Protein AF-W1TRM1-F1 (afdb_monomer)

Foldseek 3Di:
DPDQAADLEAEAACALVCLLVNQSRYEAQGEYEGEHNLVVDDDNPPDDCVPSNPNNYYYHYDDPVPDDPVVVVVVVVVCVVVVDDPDDPDDDDPVCVVVVVVVVND

Mean predicted aligned error: 3.99 Å

Secondary structure (DSSP, 8-state):
------EEEEEESS-TTTHHHHHHTEEEEEEEEE---TTS--S-TT--HHHHSGGG-EEEE--TTS--HHHHHHHHHHHHHHT-----S----GGGHHHHHHHH--

Nearest PDB structures (foldseek):
  3jyl-assembly1_A  TM=8.074E-01  e=8.315E-04  Pseudomonas syringae pv. tomato
  1qor-assembly1_B  TM=7.382E-01  e=2.711E-03  Escherichia coli
  7vem-assembly1_B  TM=7.836E-01  e=4.294E-03  Phytophthora capsici LT1534
  6k9y-assembly2_C  TM=7.269E-01  e=6.367E-03  Homo sapiens
  3a1v-assembly2_B  TM=2.715E-01  e=7.688E-01  Thermotoga maritima

pLDDT: mean 94.81, std 5.69, range [53.5, 98.69]

Radius of gyration: 17.51 Å; Cα contacts (8 Å, |Δi|>4): 125; chains: 1; bounding box: 35×37×46 Å

Sequence (106 aa):
MQTEEKFDKILELVGPATLKNSFDHIQSAGIICNTGQLGSKWYIEEFDPIVEIKNNSFLTSFYSGNVSQQLIDELFSYIDAYQINVSPQRVFSLEQIPAAHSYIES

Solvent-accessible surface area (backbone atoms only — not comparable to full-atom values): 6486 Å² total; per-residue (Å²): 133,96,71,88,67,67,34,62,64,44,83,34,51,41,14,44,67,46,47,69,60,52,37,74,28,46,30,73,63,11,40,36,33,42,58,36,44,75,53,79,31,92,61,63,75,93,73,51,66,84,74,56,52,38,52,75,36,43,84,46,73,55,64,83,85,72,77,52,70,68,61,52,54,49,49,53,53,48,36,65,75,67,65,56,88,77,74,76,94,74,87,75,58,82,91,36,50,70,60,54,49,55,66,72,77,105

Organism: NCBI:txid1403946

Structure (mmCIF, N/CA/C/O backbone):
data_AF-W1TRM1-F1
#
_entry.id   AF-W1TRM1-F1
#
loop_
_atom_site.group_PDB
_atom_site.id
_atom_site.type_symbol
_atom_site.label_atom_id
_atom_site.label_alt_id
_atom_site.label_comp_id
_atom_site.label_asym_id
_atom_site.label_entity_id
_atom_site.label_seq_id
_atom_site.pdbx_PDB_ins_code
_atom_site.Cartn_x
_atom_site.Cartn_y
_atom_site.Cartn_z
_atom_site.occupancy
_atom_site.B_iso_or_equiv
_atom_site.auth_seq_id
_atom_site.auth_comp_id
_atom_site.auth_asym_id
_atom_site.auth_atom_id
_atom_site.pdbx_PDB_model_num
ATOM 1 N N . MET A 1 1 ? -7.736 14.994 -0.015 1.00 53.50 1 MET A N 1
ATOM 2 C CA . MET A 1 1 ? -9.095 15.263 -0.542 1.00 53.50 1 MET A CA 1
ATOM 3 C C . MET A 1 1 ? -9.880 15.966 0.548 1.00 53.50 1 MET A C 1
ATOM 5 O O . MET A 1 1 ? -9.757 15.555 1.690 1.00 53.50 1 MET A O 1
ATOM 9 N N . GLN A 1 2 ? -10.650 17.008 0.239 1.00 73.31 2 GLN A N 1
ATOM 10 C CA . GLN A 1 2 ? -11.693 17.472 1.159 1.00 73.31 2 GLN A CA 1
ATOM 11 C C . GLN A 1 2 ? -12.953 16.666 0.846 1.00 73.31 2 GLN A C 1
ATOM 13 O O . GLN A 1 2 ? -13.613 16.909 -0.158 1.00 73.31 2 GLN A O 1
ATOM 18 N N . THR A 1 3 ? -13.214 15.650 1.659 1.00 85.31 3 THR A N 1
ATOM 19 C CA . THR A 1 3 ? -14.426 14.825 1.626 1.00 85.31 3 THR A CA 1
ATOM 20 C C . THR A 1 3 ? -14.880 14.603 3.066 1.00 85.31 3 THR A C 1
ATOM 22 O O . THR A 1 3 ? -14.068 14.719 3.977 1.00 85.31 3 THR A O 1
ATOM 25 N N . GLU A 1 4 ? -16.156 14.311 3.287 1.00 90.00 4 GLU A N 1
ATOM 26 C CA . GLU A 1 4 ? -16.678 13.863 4.591 1.00 90.00 4 GLU A CA 1
ATOM 27 C C . GLU A 1 4 ? -16.985 12.358 4.590 1.00 90.00 4 GLU A C 1
ATOM 29 O O . GLU A 1 4 ? -17.458 11.808 5.587 1.00 90.00 4 GLU A O 1
ATOM 34 N N . GLU A 1 5 ? -16.704 11.681 3.473 1.00 95.31 5 GLU A N 1
ATOM 35 C CA . GLU A 1 5 ? -16.954 10.255 3.310 1.00 95.31 5 GLU A CA 1
ATOM 36 C C . GLU A 1 5 ? -16.168 9.419 4.323 1.00 95.31 5 GLU A C 1
ATOM 38 O O . GLU A 1 5 ? -15.071 9.777 4.774 1.00 95.31 5 GLU A O 1
ATOM 43 N N . LYS A 1 6 ? -16.770 8.282 4.676 1.00 96.69 6 LYS A N 1
ATOM 44 C CA . LYS A 1 6 ? -16.207 7.279 5.573 1.00 96.69 6 LYS A CA 1
ATOM 45 C C . LYS A 1 6 ? -16.171 5.930 4.867 1.00 96.69 6 LYS A C 1
ATOM 47 O O . LYS A 1 6 ? -17.115 5.585 4.159 1.00 96.69 6 LYS A O 1
ATOM 52 N N . PHE A 1 7 ? -15.124 5.151 5.114 1.00 97.56 7 PHE A N 1
ATOM 53 C CA . PHE A 1 7 ? -14.873 3.879 4.438 1.00 97.56 7 PHE A CA 1
ATOM 54 C C . PHE A 1 7 ? -14.744 2.730 5.436 1.00 97.56 7 PHE A C 1
ATOM 56 O O . PHE A 1 7 ? -14.221 2.915 6.532 1.00 97.56 7 PHE A O 1
ATOM 63 N N . ASP A 1 8 ? -15.171 1.526 5.055 1.00 98.31 8 ASP A N 1
ATOM 64 C CA . ASP A 1 8 ? -14.953 0.313 5.859 1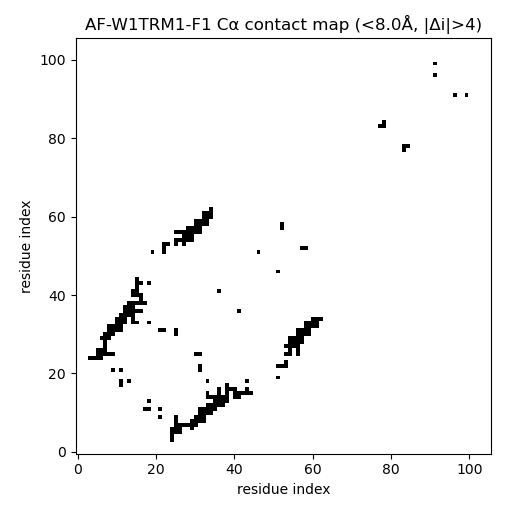.00 98.31 8 ASP A CA 1
ATOM 65 C C . ASP A 1 8 ? -13.509 -0.192 5.754 1.00 98.31 8 ASP A C 1
ATOM 67 O O . ASP A 1 8 ? -12.985 -0.835 6.665 1.00 98.31 8 ASP A O 1
ATOM 71 N N . LYS A 1 9 ? -12.859 0.075 4.617 1.00 98.31 9 LYS A N 1
ATOM 72 C CA . LYS A 1 9 ? -11.482 -0.329 4.335 1.00 98.31 9 LYS A CA 1
ATOM 73 C C . LYS A 1 9 ? -10.752 0.771 3.577 1.00 98.31 9 LYS A C 1
ATOM 75 O O . LYS A 1 9 ? -11.295 1.312 2.618 1.00 98.31 9 LYS A O 1
ATOM 80 N N . ILE A 1 10 ? -9.517 1.054 3.977 1.00 97.75 10 ILE A N 1
ATOM 81 C CA . ILE A 1 10 ? -8.634 2.023 3.320 1.00 97.75 10 ILE A CA 1
ATOM 82 C C . ILE A 1 10 ? -7.304 1.341 2.996 1.00 97.75 10 ILE A C 1
ATOM 84 O O . ILE A 1 10 ? -6.647 0.783 3.876 1.00 97.75 10 ILE A O 1
ATOM 88 N N . LEU A 1 11 ? -6.901 1.404 1.727 1.00 97.94 11 LEU A N 1
ATOM 89 C CA . LEU A 1 11 ? -5.570 1.006 1.274 1.00 97.94 11 LEU A CA 1
ATOM 90 C C . LEU A 1 11 ? -4.679 2.253 1.209 1.00 97.94 11 LEU A C 1
ATOM 92 O O . LEU A 1 11 ? -4.846 3.093 0.328 1.00 97.94 11 LEU A O 1
ATOM 96 N N . GLU A 1 12 ? -3.755 2.387 2.156 1.00 97.25 12 GLU A N 1
ATOM 97 C CA . GLU A 1 12 ? -2.917 3.575 2.334 1.00 97.25 12 GLU A CA 1
ATOM 98 C C . GLU A 1 12 ? -1.576 3.411 1.595 1.00 97.25 12 GLU A C 1
ATOM 100 O O . GLU A 1 12 ? -0.647 2.748 2.071 1.00 97.25 12 GLU A O 1
ATOM 105 N N . LEU A 1 13 ? -1.505 3.996 0.394 1.00 96.31 13 LEU A N 1
ATOM 106 C CA . LEU A 1 13 ? -0.350 3.960 -0.516 1.00 96.31 13 LEU A CA 1
ATOM 107 C C . LEU A 1 13 ? 0.602 5.153 -0.331 1.00 96.31 13 LEU A C 1
ATOM 109 O O . LEU A 1 13 ? 1.784 5.064 -0.672 1.00 96.31 13 LEU A O 1
ATOM 113 N N . VAL A 1 14 ? 0.112 6.276 0.192 1.00 96.06 14 VAL A N 1
ATOM 114 C CA . VAL A 1 14 ? 0.934 7.470 0.435 1.00 96.06 14 VAL A CA 1
ATOM 115 C C . VAL A 1 14 ? 1.719 7.301 1.729 1.00 96.06 14 VAL A C 1
ATOM 117 O O . VAL A 1 14 ? 2.897 7.668 1.797 1.00 96.06 14 VAL A O 1
ATOM 120 N N . GLY A 1 15 ? 1.101 6.654 2.711 1.00 95.75 15 GLY A N 1
ATOM 121 C CA . GLY A 1 15 ? 1.778 6.146 3.889 1.00 95.75 15 GLY A CA 1
ATOM 122 C C . GLY A 1 15 ? 1.708 7.089 5.085 1.00 95.75 15 GLY A C 1
ATOM 123 O O . GLY A 1 15 ? 0.714 7.796 5.275 1.00 95.75 15 GLY A O 1
ATOM 124 N N . PRO A 1 16 ? 2.775 7.163 5.902 1.00 95.81 16 PRO A N 1
ATOM 125 C CA . PRO A 1 16 ? 2.7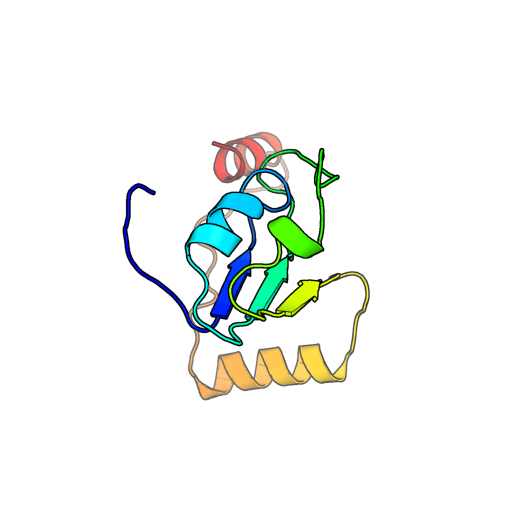79 7.948 7.135 1.00 95.81 16 PRO A CA 1
ATOM 126 C C . PRO A 1 16 ? 2.417 9.430 6.975 1.00 95.81 16 PRO A C 1
ATOM 128 O O . PRO A 1 16 ? 1.927 10.046 7.918 1.00 95.81 16 PRO A O 1
ATOM 131 N N . ALA A 1 17 ? 2.638 10.012 5.792 1.00 95.69 17 ALA A N 1
ATOM 132 C CA . ALA A 1 17 ? 2.310 11.409 5.518 1.00 95.69 17 ALA A CA 1
ATOM 133 C C . ALA A 1 17 ? 0.800 11.710 5.565 1.00 95.69 17 ALA A C 1
ATOM 135 O O . ALA A 1 17 ? 0.426 12.840 5.875 1.00 95.69 17 ALA A O 1
ATOM 136 N N . THR A 1 18 ? -0.055 10.725 5.280 1.00 95.56 18 THR A N 1
ATOM 137 C CA . THR A 1 18 ? -1.520 10.887 5.193 1.00 95.56 18 THR A CA 1
ATOM 138 C C . THR A 1 18 ? -2.289 9.973 6.135 1.00 95.56 18 THR A C 1
ATOM 140 O O . THR A 1 18 ? -3.488 10.167 6.309 1.00 95.56 18 THR A O 1
ATOM 143 N N . LEU A 1 19 ? -1.623 9.029 6.804 1.00 96.19 19 LEU A N 1
ATOM 144 C CA . LEU A 1 19 ? -2.283 8.009 7.617 1.00 96.19 19 LEU A CA 1
ATOM 145 C C . LEU A 1 19 ? -3.245 8.576 8.679 1.00 96.19 19 LEU A C 1
ATOM 147 O O . LEU A 1 19 ? -4.328 8.031 8.875 1.00 96.19 19 LEU A O 1
ATOM 151 N N . LYS A 1 20 ? -2.892 9.687 9.340 1.00 95.25 20 LYS A N 1
ATOM 152 C CA . LYS A 1 20 ? -3.785 10.347 10.313 1.00 95.25 20 LYS A CA 1
ATOM 153 C C . LYS A 1 20 ? -5.083 10.838 9.662 1.00 95.25 20 LYS A C 1
ATOM 155 O O . LYS A 1 20 ? -6.160 10.651 10.218 1.00 95.25 20 LYS A O 1
ATOM 160 N N . ASN A 1 21 ? -4.991 11.382 8.447 1.00 95.31 21 ASN A N 1
ATOM 161 C CA . ASN A 1 21 ? -6.173 11.737 7.666 1.00 95.31 21 ASN A CA 1
ATOM 162 C C . ASN A 1 21 ? -6.965 10.484 7.260 1.00 95.31 21 ASN A C 1
ATOM 164 O O . ASN A 1 21 ? -8.186 10.493 7.335 1.00 95.31 21 ASN A O 1
ATOM 168 N N . SER A 1 22 ? -6.306 9.374 6.930 1.00 96.69 22 SER A N 1
ATOM 169 C CA . SER A 1 22 ? -7.001 8.104 6.681 1.00 96.69 22 SER A CA 1
ATOM 170 C C . SER A 1 22 ? -7.811 7.634 7.904 1.00 96.69 22 SER A C 1
ATOM 172 O O . SER A 1 22 ? -8.952 7.201 7.747 1.00 96.69 22 SER A O 1
ATOM 174 N N . PHE A 1 23 ? -7.310 7.816 9.133 1.00 97.00 23 PHE A N 1
ATOM 175 C CA . PHE A 1 23 ? -8.099 7.580 10.353 1.00 97.00 23 PHE A CA 1
ATOM 176 C C . PHE A 1 23 ? -9.275 8.549 10.524 1.00 97.00 23 PHE A C 1
ATOM 178 O O . PHE A 1 23 ? -10.308 8.162 11.069 1.00 97.00 23 PHE A O 1
ATOM 185 N N . ASP A 1 24 ? -9.180 9.784 10.027 1.00 95.94 24 ASP A N 1
ATOM 186 C CA . ASP A 1 24 ? -10.335 10.688 9.977 1.00 95.94 24 ASP A CA 1
ATOM 187 C C . ASP A 1 24 ? -11.434 10.181 9.046 1.00 95.94 24 ASP A C 1
ATOM 189 O O . ASP A 1 24 ? -12.577 10.592 9.208 1.00 95.94 24 ASP A O 1
ATOM 193 N N . HIS A 1 25 ? -11.139 9.276 8.114 1.00 96.88 25 HIS A N 1
ATOM 194 C CA . HIS A 1 25 ? -12.094 8.754 7.135 1.00 96.88 25 HIS A CA 1
ATOM 195 C C . HIS A 1 25 ? -12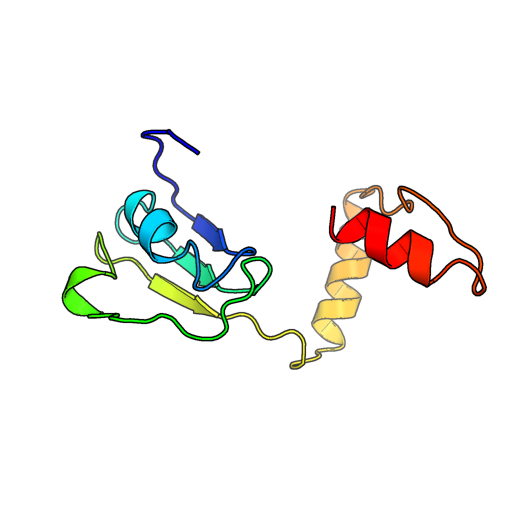.485 7.286 7.368 1.00 96.88 25 HIS A C 1
ATOM 197 O O . HIS A 1 25 ? -13.213 6.712 6.563 1.00 96.88 25 HIS A O 1
ATOM 203 N N . ILE A 1 26 ? -12.064 6.660 8.469 1.00 97.88 26 ILE A N 1
ATOM 204 C CA . ILE A 1 26 ? -12.400 5.257 8.750 1.00 97.88 26 ILE A CA 1
ATOM 205 C C . ILE A 1 26 ? -13.751 5.123 9.470 1.00 97.88 26 ILE A C 1
ATOM 207 O O . ILE A 1 26 ? -14.066 5.896 10.380 1.00 97.88 26 ILE A O 1
ATOM 211 N N . GLN A 1 27 ? -14.553 4.132 9.083 1.00 98.06 27 GLN A N 1
ATOM 212 C CA . GLN A 1 27 ? -15.754 3.721 9.818 1.00 98.06 27 GLN A CA 1
ATOM 213 C C . GLN A 1 27 ? -15.406 2.965 11.111 1.00 98.06 27 GLN A C 1
ATOM 215 O O . GLN A 1 27 ? -14.271 2.533 11.324 1.00 98.06 27 GLN A O 1
ATOM 220 N N . SER A 1 28 ? -16.408 2.777 11.976 1.00 97.94 28 SER A N 1
ATOM 221 C CA . SER A 1 28 ? -16.276 1.917 13.160 1.00 97.94 28 SER A CA 1
ATOM 222 C C . SER A 1 28 ? -15.877 0.494 12.782 1.00 97.94 28 SER A C 1
ATOM 224 O O . SER A 1 28 ? -16.481 -0.091 11.889 1.00 97.94 28 SER A O 1
ATOM 226 N N . ALA A 1 29 ? -14.864 -0.048 13.463 1.00 98.00 29 ALA A N 1
ATOM 227 C CA . ALA A 1 29 ? -14.270 -1.358 13.178 1.00 98.00 29 ALA A CA 1
ATOM 228 C C . ALA A 1 29 ? -13.709 -1.522 11.747 1.00 98.00 29 ALA A C 1
ATOM 230 O O . ALA A 1 29 ? -13.469 -2.647 11.301 1.00 98.00 29 ALA A O 1
ATOM 231 N N . GLY A 1 30 ? -13.476 -0.417 11.029 1.00 98.44 30 GLY A N 1
ATOM 232 C CA . GLY A 1 30 ? -12.859 -0.443 9.707 1.00 98.44 30 GLY A CA 1
ATOM 233 C C . GLY A 1 30 ? -11.380 -0.837 9.742 1.00 98.44 30 GLY A C 1
ATOM 234 O O . GLY A 1 30 ? -10.751 -0.876 10.802 1.00 98.44 30 GLY A O 1
ATOM 235 N N . ILE A 1 31 ? -10.810 -1.128 8.573 1.00 98.69 31 ILE A N 1
ATOM 236 C CA . ILE A 1 31 ? -9.416 -1.574 8.431 1.00 98.69 31 ILE A CA 1
ATOM 237 C C . ILE A 1 31 ? -8.635 -0.605 7.550 1.00 98.69 31 ILE A C 1
ATOM 239 O O . ILE A 1 31 ? -8.983 -0.391 6.391 1.00 98.69 31 ILE A O 1
ATOM 243 N N . ILE A 1 32 ? -7.525 -0.088 8.064 1.00 98.31 32 ILE A N 1
ATOM 244 C CA . ILE A 1 32 ? -6.524 0.628 7.274 1.00 98.31 32 ILE A CA 1
ATOM 245 C C . ILE A 1 32 ? -5.325 -0.296 7.059 1.00 98.31 32 ILE A C 1
ATOM 247 O O . ILE A 1 32 ? -4.801 -0.881 8.009 1.00 98.31 32 ILE A O 1
ATOM 251 N N . CYS A 1 33 ? -4.877 -0.437 5.813 1.00 97.94 33 CYS A N 1
ATOM 252 C CA . CYS A 1 33 ? -3.645 -1.144 5.473 1.00 97.94 33 CYS A CA 1
ATOM 253 C C . CYS A 1 33 ? -2.598 -0.152 4.968 1.00 97.94 33 CYS A C 1
ATOM 255 O O . CYS A 1 33 ? -2.714 0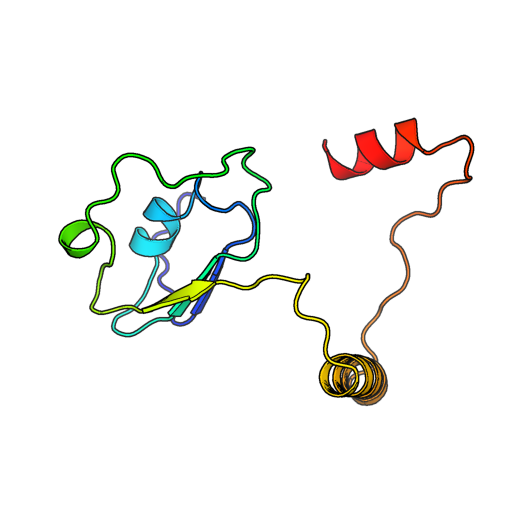.353 3.852 1.00 97.94 33 CYS A O 1
ATOM 257 N N . ASN A 1 34 ? -1.577 0.124 5.783 1.00 96.75 34 ASN A N 1
ATOM 258 C CA . ASN A 1 34 ? -0.429 0.929 5.379 1.00 96.75 34 ASN A CA 1
ATOM 259 C C . ASN A 1 34 ? 0.519 0.083 4.522 1.00 96.75 34 ASN A C 1
ATOM 261 O O . ASN A 1 34 ? 1.229 -0.789 5.031 1.00 96.75 34 ASN A O 1
ATOM 265 N N . THR A 1 35 ? 0.528 0.360 3.223 1.00 94.75 35 THR A N 1
ATOM 266 C CA . THR A 1 35 ? 1.266 -0.417 2.220 1.00 94.75 35 THR A CA 1
ATOM 267 C C . THR A 1 35 ? 2.312 0.404 1.465 1.00 94.75 35 THR A C 1
ATOM 269 O O . THR A 1 35 ? 3.104 -0.183 0.729 1.00 94.75 35 THR A O 1
ATOM 272 N N . GLY A 1 36 ? 2.322 1.732 1.596 1.00 91.94 36 GLY A N 1
ATOM 273 C CA . GLY A 1 36 ? 3.206 2.581 0.801 1.00 91.94 36 GLY A CA 1
ATOM 274 C C . GLY A 1 36 ? 3.834 3.739 1.566 1.00 91.94 36 GLY A C 1
ATOM 275 O O . GLY A 1 36 ? 3.580 3.946 2.750 1.00 91.94 36 GLY A O 1
ATOM 276 N N . GLN A 1 37 ? 4.729 4.439 0.870 1.00 94.31 37 GLN A N 1
ATOM 277 C CA . GLN A 1 37 ? 5.532 5.563 1.367 1.00 94.31 37 GLN A CA 1
ATOM 278 C C . GLN A 1 37 ? 5.672 6.652 0.286 1.00 94.31 37 GLN A C 1
ATOM 280 O O . GLN A 1 37 ? 6.661 7.384 0.262 1.00 94.31 37 GLN A O 1
ATOM 285 N N . LEU A 1 38 ? 4.694 6.767 -0.626 1.00 93.12 38 LEU A N 1
ATOM 286 C CA . LEU A 1 38 ? 4.741 7.740 -1.731 1.00 93.12 38 LEU A CA 1
ATOM 287 C C . LEU A 1 38 ? 4.768 9.197 -1.240 1.00 93.12 38 LEU A C 1
ATOM 289 O O . LEU 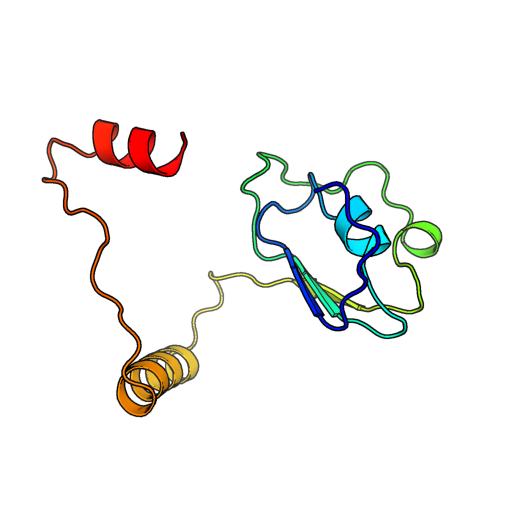A 1 38 ? 5.185 10.087 -1.969 1.00 93.12 38 LEU A O 1
ATOM 293 N N . GLY A 1 39 ? 4.371 9.447 0.011 1.00 93.12 39 GLY A N 1
ATOM 294 C CA . GLY A 1 39 ? 4.468 10.756 0.658 1.00 93.12 39 GLY A CA 1
ATOM 295 C C . GLY A 1 39 ? 5.862 11.113 1.184 1.00 93.12 39 GLY A C 1
ATOM 296 O O . GLY A 1 39 ? 5.976 12.057 1.965 1.00 93.12 39 GLY A O 1
ATOM 297 N N . SER A 1 40 ? 6.907 10.355 0.828 1.00 92.31 40 SER A N 1
ATOM 298 C CA . SER A 1 40 ? 8.303 10.601 1.230 1.00 92.31 40 SER A CA 1
ATOM 299 C C . SER A 1 40 ? 8.514 10.675 2.748 1.00 92.31 40 SER A C 1
ATOM 301 O O . SER A 1 40 ? 9.384 11.396 3.241 1.00 92.31 40 SER A O 1
ATOM 303 N N . LYS A 1 41 ? 7.714 9.920 3.510 1.00 95.06 41 LYS A N 1
ATOM 304 C CA . LYS A 1 41 ? 7.869 9.745 4.958 1.00 95.06 41 LYS A CA 1
ATOM 305 C C . LYS A 1 41 ? 7.921 8.267 5.311 1.00 95.06 41 LYS A C 1
ATOM 307 O O . LYS A 1 41 ? 7.102 7.481 4.844 1.00 95.06 41 LYS A O 1
ATOM 312 N N . TRP A 1 42 ? 8.862 7.918 6.185 1.00 93.69 42 TRP A N 1
ATOM 313 C CA . TRP A 1 42 ? 9.088 6.538 6.618 1.00 93.69 42 TRP A CA 1
ATOM 314 C C . TRP A 1 42 ? 8.421 6.210 7.948 1.00 93.69 42 TRP A C 1
ATOM 316 O O . TRP A 1 42 ? 8.016 5.069 8.156 1.00 93.69 42 TRP A O 1
ATOM 326 N N . TYR A 1 43 ? 8.266 7.211 8.812 1.00 94.94 43 TYR A N 1
ATOM 327 C CA . TYR A 1 43 ? 7.731 7.058 10.158 1.00 94.94 43 TYR A CA 1
ATOM 328 C C . TYR A 1 43 ? 6.477 7.904 10.350 1.00 94.94 43 TYR A C 1
ATOM 330 O O . TYR A 1 43 ? 6.321 8.967 9.741 1.00 94.94 43 TYR A O 1
ATOM 338 N N . ILE A 1 44 ? 5.581 7.404 11.201 1.00 92.75 44 ILE A N 1
ATOM 339 C CA . ILE A 1 44 ? 4.412 8.148 11.660 1.00 92.75 44 ILE A CA 1
ATOM 340 C C . ILE A 1 44 ? 4.859 8.937 12.887 1.00 92.75 44 ILE A C 1
ATOM 342 O O . ILE A 1 44 ? 5.001 8.387 13.977 1.00 92.75 44 ILE A O 1
ATOM 346 N N . GLU A 1 45 ? 5.130 10.218 12.682 1.00 91.69 45 GLU A N 1
ATOM 347 C CA . GLU A 1 45 ? 5.556 11.110 13.756 1.00 91.69 45 GLU A CA 1
ATOM 348 C C . GLU A 1 45 ? 4.374 11.461 14.673 1.00 91.69 45 GLU A C 1
ATOM 350 O O . GLU A 1 45 ? 3.232 11.588 14.215 1.00 91.69 45 GLU A O 1
ATOM 355 N N . GLU A 1 46 ? 4.660 11.644 15.966 1.00 93.38 46 GLU A N 1
ATOM 356 C CA . GLU A 1 46 ? 3.687 12.092 16.976 1.00 93.38 46 GLU A CA 1
ATOM 357 C C . GLU A 1 46 ? 2.411 11.231 17.009 1.00 93.38 46 GLU A C 1
ATOM 359 O O . GLU A 1 46 ? 1.291 11.740 16.944 1.00 93.38 46 GLU A O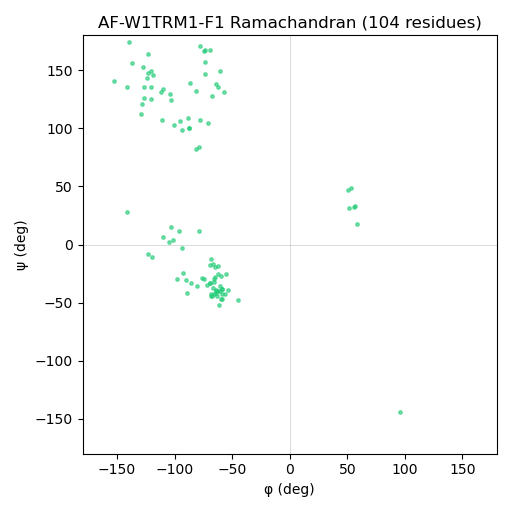 1
ATOM 364 N N . PHE A 1 47 ? 2.568 9.908 17.049 1.00 94.00 47 PHE A N 1
ATOM 365 C CA . PHE A 1 47 ? 1.450 8.970 17.001 1.00 94.00 47 PHE A CA 1
ATOM 366 C C . PHE A 1 47 ? 1.096 8.434 18.390 1.00 94.00 47 PHE A C 1
ATOM 368 O O . PHE A 1 47 ? 1.767 7.541 18.908 1.00 94.00 47 PHE A O 1
ATOM 375 N N . ASP A 1 48 ? 0.018 8.955 18.978 1.00 95.94 48 ASP A N 1
ATOM 376 C CA . ASP A 1 48 ? -0.623 8.330 20.135 1.00 95.94 48 ASP A CA 1
ATOM 377 C C . ASP A 1 48 ? -1.675 7.324 19.635 1.00 95.94 48 ASP A C 1
ATOM 379 O O . ASP A 1 48 ? -2.715 7.743 19.122 1.00 95.94 48 ASP A O 1
ATOM 383 N N . PRO A 1 49 ? -1.452 6.004 19.774 1.00 94.38 49 PRO A N 1
ATOM 384 C CA . PRO A 1 49 ? -2.374 5.002 19.253 1.00 94.38 49 PRO A CA 1
ATOM 385 C C . PRO A 1 49 ? -3.768 5.062 19.891 1.00 94.38 49 PRO A C 1
ATOM 387 O O . PRO A 1 49 ? -4.725 4.646 19.247 1.00 94.38 49 PRO A O 1
ATOM 390 N N . ILE A 1 50 ? -3.914 5.577 21.116 1.00 95.31 50 ILE A N 1
ATOM 391 C CA . ILE A 1 50 ? -5.225 5.700 21.775 1.00 95.31 50 ILE A CA 1
ATOM 392 C C . ILE A 1 50 ? -6.053 6.812 21.119 1.00 95.31 50 ILE A C 1
ATOM 394 O O . ILE A 1 50 ? -7.273 6.698 21.013 1.00 95.31 50 ILE A O 1
ATOM 398 N N . VAL A 1 51 ? -5.394 7.884 20.679 1.00 94.56 51 VAL A N 1
ATOM 399 C CA . VAL A 1 51 ? -6.042 9.061 20.082 1.00 94.56 51 VAL A CA 1
ATOM 400 C C . VAL A 1 51 ? -6.206 8.911 18.570 1.00 94.56 51 VAL A C 1
ATOM 402 O O . VAL A 1 51 ? -7.238 9.284 18.010 1.00 94.56 51 VAL A O 1
ATOM 405 N N . GLU A 1 52 ? -5.183 8.385 17.901 1.00 95.69 52 GLU A N 1
ATOM 406 C CA . GLU A 1 52 ? -5.096 8.359 16.442 1.00 95.69 52 GLU A CA 1
ATOM 407 C C . GLU A 1 52 ? -5.815 7.152 15.831 1.00 95.69 52 GLU A C 1
ATOM 409 O O . GLU A 1 52 ? -6.407 7.286 14.761 1.00 95.69 52 GLU A O 1
ATOM 414 N N . ILE A 1 53 ? -5.842 5.990 16.502 1.00 96.69 53 ILE A N 1
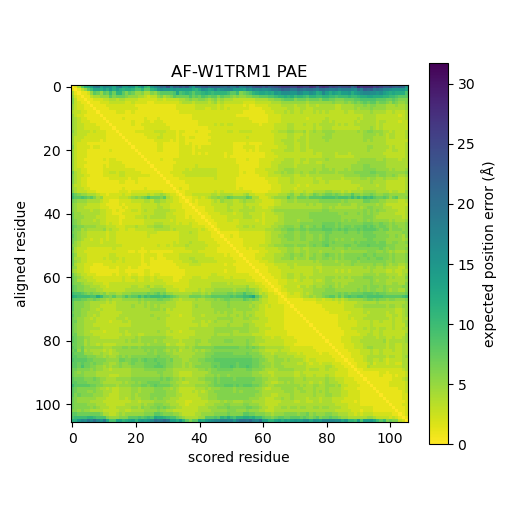ATOM 415 C CA . ILE A 1 53 ? -6.613 4.828 16.031 1.00 96.69 53 ILE A CA 1
ATOM 416 C C . ILE A 1 53 ? -8.088 5.039 16.384 1.00 96.69 53 ILE A C 1
ATOM 418 O O . ILE A 1 53 ? -8.606 4.590 17.407 1.00 96.69 53 ILE A O 1
ATOM 422 N N . LYS A 1 54 ? -8.775 5.773 15.510 1.00 95.44 54 LYS A N 1
ATOM 423 C CA . LYS A 1 54 ? -10.169 6.185 15.701 1.00 95.44 54 LYS A CA 1
ATOM 424 C C . LYS A 1 54 ? -11.134 5.024 15.502 1.00 95.44 54 LYS A C 1
ATOM 426 O O . LYS A 1 54 ? -10.846 4.052 14.806 1.00 95.44 54 LYS A O 1
ATOM 431 N N . ASN A 1 55 ? -12.320 5.158 16.089 1.00 96.50 55 ASN A N 1
ATOM 432 C CA . ASN A 1 55 ? -13.484 4.315 15.813 1.00 96.50 55 ASN A CA 1
ATOM 433 C C . ASN A 1 55 ? -13.256 2.804 16.032 1.00 96.50 55 ASN A C 1
ATOM 435 O O . ASN A 1 55 ? -13.833 1.985 15.323 1.00 96.50 55 ASN A O 1
ATOM 439 N N . ASN A 1 56 ? -12.423 2.415 17.006 1.00 96.88 56 ASN A N 1
ATOM 440 C CA . ASN A 1 56 ? -12.078 1.006 17.264 1.00 96.88 56 ASN A CA 1
ATOM 441 C C . ASN A 1 56 ? -11.599 0.272 15.993 1.00 96.88 56 ASN A C 1
ATOM 443 O O . ASN A 1 56 ? -11.885 -0.910 15.803 1.00 96.88 56 ASN A O 1
ATOM 447 N N . SER A 1 57 ? -10.954 1.011 15.086 1.00 98.06 57 SER A N 1
ATOM 448 C CA . SER A 1 57 ? -10.476 0.500 13.805 1.00 98.06 57 SER A CA 1
ATOM 449 C C . SER A 1 57 ? -9.191 -0.312 13.961 1.00 98.06 57 SER A C 1
ATOM 451 O O . SER A 1 57 ? -8.562 -0.350 15.021 1.00 98.06 57 SER A O 1
ATOM 453 N N . PHE A 1 58 ? -8.797 -0.965 12.874 1.00 98.19 58 PHE A N 1
ATOM 454 C CA . PHE A 1 58 ? -7.579 -1.754 12.787 1.00 98.19 58 PHE A CA 1
ATOM 455 C C . PHE A 1 58 ? -6.564 -1.062 11.887 1.00 98.19 58 PHE A C 1
ATOM 457 O O . PHE A 1 58 ? -6.886 -0.666 10.766 1.00 98.19 58 PHE A O 1
ATOM 464 N N . LEU A 1 59 ? -5.317 -0.995 12.348 1.00 97.56 59 LEU A N 1
ATOM 465 C CA . LEU A 1 59 ? -4.169 -0.659 11.515 1.00 97.56 59 LEU A CA 1
ATOM 466 C C . LEU A 1 59 ? -3.389 -1.932 11.193 1.00 97.56 59 LEU A C 1
ATOM 468 O O . LEU A 1 59 ? -2.951 -2.650 12.089 1.00 97.56 59 LEU A O 1
ATOM 472 N N . THR A 1 60 ? -3.200 -2.193 9.907 1.00 97.12 60 THR A N 1
ATOM 473 C CA . THR A 1 60 ? -2.404 -3.306 9.382 1.00 97.12 60 THR A CA 1
ATOM 474 C C . THR A 1 60 ? -1.311 -2.773 8.464 1.00 97.12 60 THR A C 1
ATOM 476 O O . THR A 1 60 ? -1.366 -1.623 8.021 1.00 97.12 60 THR A O 1
ATOM 479 N N . SER A 1 61 ? -0.313 -3.599 8.167 1.00 94.94 61 SER A N 1
ATOM 480 C CA . SER A 1 61 ? 0.738 -3.269 7.209 1.00 94.94 61 SER A CA 1
ATOM 481 C C . SER A 1 61 ? 0.887 -4.358 6.158 1.00 94.94 61 SER A C 1
ATOM 483 O O . SER A 1 61 ? 0.596 -5.531 6.402 1.00 94.94 61 SER A O 1
ATOM 485 N N . PHE A 1 62 ? 1.361 -3.956 4.985 1.00 93.19 62 PHE A N 1
ATOM 486 C CA . PHE A 1 62 ? 1.792 -4.870 3.938 1.00 93.19 62 PHE A CA 1
ATOM 487 C C . PHE A 1 62 ? 3.262 -4.613 3.613 1.00 93.19 62 PHE A C 1
ATOM 489 O O . PHE A 1 62 ? 3.687 -3.467 3.477 1.00 93.19 62 PHE A O 1
ATOM 496 N N . TYR A 1 63 ? 4.036 -5.691 3.485 1.00 91.75 63 TYR A N 1
ATOM 497 C CA . TYR A 1 63 ? 5.437 -5.645 3.085 1.00 91.75 63 TYR A CA 1
ATOM 498 C C . TYR A 1 63 ? 5.669 -6.625 1.938 1.00 91.75 63 TYR A C 1
ATOM 500 O O . TYR A 1 63 ? 5.600 -7.840 2.122 1.00 91.75 63 TYR A O 1
ATOM 508 N N . SER A 1 64 ? 5.969 -6.088 0.754 1.00 90.19 64 SER A N 1
ATOM 509 C CA . SER A 1 64 ? 6.137 -6.866 -0.480 1.00 90.19 64 SER A CA 1
ATOM 510 C C . SER A 1 64 ? 7.374 -7.767 -0.491 1.00 90.19 64 SER A C 1
ATOM 512 O O . SER A 1 64 ? 7.474 -8.643 -1.346 1.00 90.19 64 SER A O 1
ATOM 514 N N . GLY A 1 65 ? 8.301 -7.600 0.460 1.00 90.88 65 GLY A N 1
ATOM 515 C CA . GLY A 1 65 ? 9.439 -8.509 0.622 1.00 90.88 65 GLY A CA 1
ATOM 516 C C . GLY A 1 65 ? 9.045 -9.903 1.123 1.00 90.88 65 GLY A C 1
ATOM 517 O O . GLY A 1 65 ? 9.811 -10.851 0.958 1.00 90.88 65 GLY A O 1
ATOM 518 N N . ASN A 1 66 ? 7.842 -10.059 1.686 1.00 90.44 66 ASN A N 1
ATOM 519 C CA . ASN A 1 66 ? 7.299 -11.360 2.066 1.00 90.44 66 ASN A CA 1
ATOM 520 C C . ASN A 1 66 ? 6.688 -12.045 0.836 1.00 90.44 66 ASN A C 1
ATOM 522 O O . ASN A 1 66 ? 5.481 -11.983 0.603 1.00 90.44 66 ASN A O 1
ATOM 526 N N . VAL A 1 67 ? 7.536 -12.682 0.029 1.00 89.38 67 VAL A N 1
ATOM 527 C CA . VAL A 1 67 ? 7.118 -13.333 -1.219 1.00 89.38 67 VAL A CA 1
ATOM 528 C C . VAL A 1 67 ? 6.527 -14.719 -0.944 1.00 89.38 67 VAL A C 1
ATOM 530 O O . VAL A 1 67 ? 7.125 -15.534 -0.243 1.00 89.38 67 VAL A O 1
ATOM 533 N N . SER A 1 68 ? 5.369 -15.006 -1.544 1.00 94.94 68 SER A N 1
ATOM 534 C CA . SER A 1 68 ? 4.713 -16.318 -1.520 1.00 94.94 68 SER A CA 1
ATOM 535 C C . SER A 1 68 ? 4.382 -16.755 -2.940 1.00 94.94 68 SER A C 1
ATOM 537 O O . SER A 1 68 ? 3.618 -16.077 -3.624 1.00 94.94 68 SER A O 1
ATOM 539 N N . GLN A 1 69 ? 4.918 -17.902 -3.369 1.00 96.81 69 GLN A N 1
ATOM 540 C CA . GLN A 1 69 ? 4.620 -18.466 -4.690 1.00 96.81 69 GLN A CA 1
ATOM 541 C C . GLN A 1 69 ? 3.113 -18.663 -4.881 1.00 96.81 69 GLN A C 1
ATOM 543 O O . GLN A 1 69 ? 2.567 -18.276 -5.905 1.00 96.81 69 GLN A O 1
ATOM 548 N N . GLN A 1 70 ? 2.433 -19.171 -3.852 1.00 97.56 70 GLN A N 1
ATOM 549 C CA . GLN A 1 70 ? 0.994 -19.402 -3.891 1.00 97.56 70 GLN A CA 1
ATOM 550 C C . GLN A 1 70 ? 0.206 -18.115 -4.177 1.00 97.56 70 GLN A C 1
ATOM 552 O O . GLN A 1 70 ? -0.718 -18.140 -4.981 1.00 97.56 70 GLN A O 1
ATOM 557 N N . LEU A 1 71 ? 0.577 -16.990 -3.553 1.00 95.31 71 LEU A N 1
ATOM 558 C CA . LEU A 1 71 ? -0.106 -15.710 -3.783 1.00 95.31 71 LEU A CA 1
ATOM 559 C C . LEU A 1 71 ? 0.160 -15.158 -5.189 1.00 95.31 71 LEU A C 1
ATOM 561 O O . LEU A 1 71 ? -0.711 -14.516 -5.769 1.00 95.31 71 LEU A O 1
ATOM 565 N N . ILE A 1 72 ? 1.348 -15.406 -5.747 1.00 96.19 72 ILE A N 1
ATOM 566 C CA . ILE A 1 72 ? 1.674 -15.024 -7.126 1.00 96.19 72 ILE A CA 1
ATOM 567 C C . ILE A 1 72 ? 0.858 -15.854 -8.125 1.00 96.19 72 ILE A C 1
ATOM 569 O O . ILE A 1 72 ? 0.285 -15.293 -9.058 1.00 96.19 72 ILE A O 1
ATOM 573 N N . ASP A 1 73 ? 0.744 -17.163 -7.906 1.00 98.12 73 ASP A N 1
ATOM 574 C CA . ASP A 1 73 ? -0.069 -18.046 -8.752 1.00 98.12 73 ASP A CA 1
ATOM 575 C C . ASP A 1 73 ? -1.560 -17.670 -8.682 1.00 98.12 73 ASP A C 1
ATOM 577 O O . ASP A 1 73 ? -2.262 -17.657 -9.699 1.00 98.12 73 ASP A O 1
ATOM 581 N N . GLU A 1 74 ? -2.041 -17.305 -7.489 1.00 97.50 74 GLU A N 1
ATOM 582 C CA . GLU A 1 74 ? -3.401 -16.803 -7.281 1.00 97.50 74 GLU A CA 1
ATOM 583 C C . GLU A 1 74 ? -3.628 -15.469 -8.004 1.00 97.50 74 GLU A C 1
ATOM 585 O O . GLU A 1 74 ? -4.657 -15.303 -8.656 1.00 97.50 74 GLU A O 1
ATOM 590 N N . LEU A 1 75 ? -2.658 -14.547 -7.971 1.00 96.62 75 LEU A N 1
ATOM 591 C CA . LEU A 1 75 ? -2.728 -13.279 -8.701 1.00 96.62 75 LEU A CA 1
ATOM 592 C C . LEU A 1 75 ? -2.864 -13.498 -10.215 1.00 96.62 75 LEU A C 1
ATOM 594 O O . LEU A 1 75 ? -3.729 -12.878 -10.835 1.00 96.62 75 LEU A O 1
ATOM 598 N N . PHE A 1 76 ? -2.055 -14.378 -10.815 1.00 97.62 76 PHE A N 1
ATOM 599 C CA . PHE A 1 76 ? -2.178 -14.698 -12.244 1.00 97.62 76 PHE A CA 1
ATOM 600 C C . PHE A 1 76 ? -3.524 -15.352 -12.564 1.00 97.62 76 PHE A C 1
ATOM 602 O O . PHE A 1 76 ? -4.204 -14.926 -13.496 1.00 97.62 76 PHE A O 1
ATOM 609 N N . SER A 1 77 ? -3.961 -16.302 -11.732 1.00 98.31 77 SER A N 1
ATOM 610 C CA . SER A 1 77 ? -5.279 -16.933 -11.873 1.00 98.31 77 SER A CA 1
ATOM 611 C C . SER A 1 77 ? -6.415 -15.906 -11.799 1.00 98.31 77 SER A C 1
ATOM 613 O O . SER A 1 77 ? -7.394 -16.006 -12.536 1.00 98.31 77 SER A O 1
ATOM 615 N N . TYR A 1 78 ? -6.287 -14.898 -10.933 1.00 98.19 78 TYR A N 1
ATOM 616 C CA . TYR A 1 78 ? -7.253 -13.811 -10.788 1.00 98.19 78 TYR A CA 1
ATOM 617 C C . TYR A 1 78 ? -7.269 -12.896 -12.023 1.00 98.19 78 TYR A C 1
ATOM 619 O O . TYR A 1 78 ? -8.342 -12.542 -12.513 1.00 98.19 78 TYR A O 1
ATOM 627 N N . ILE A 1 79 ? -6.097 -12.547 -12.567 1.00 98.25 79 ILE A N 1
ATOM 628 C CA . ILE A 1 79 ? -5.981 -11.775 -13.815 1.00 98.25 79 ILE A CA 1
ATOM 629 C C . ILE A 1 79 ? -6.673 -12.512 -14.966 1.00 98.25 79 ILE A C 1
ATOM 631 O O . ILE A 1 79 ? -7.472 -11.898 -15.676 1.00 98.25 79 ILE A O 1
ATOM 635 N N . ASP A 1 80 ? -6.428 -13.816 -15.108 1.00 97.75 80 ASP A N 1
ATOM 636 C CA . ASP A 1 80 ? -7.030 -14.645 -16.154 1.00 97.75 80 ASP A CA 1
ATOM 637 C C . ASP A 1 80 ? -8.542 -14.807 -15.956 1.00 97.75 80 ASP A C 1
ATOM 639 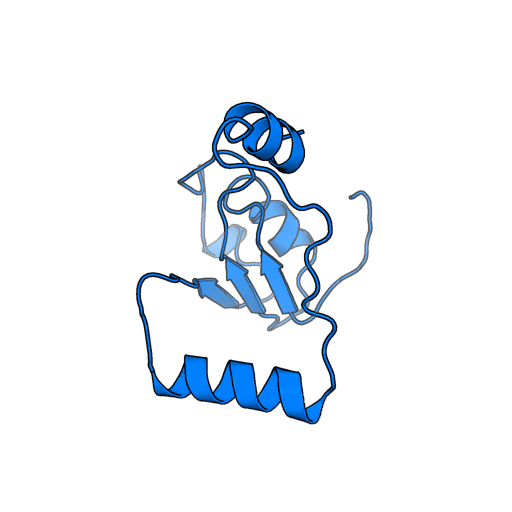O O . ASP A 1 80 ? -9.317 -14.649 -16.899 1.00 97.75 80 ASP A O 1
ATOM 643 N N . ALA A 1 81 ? -9.003 -15.073 -14.734 1.00 98.44 81 ALA A N 1
ATOM 644 C CA . ALA A 1 81 ? -10.425 -15.273 -14.458 1.00 98.44 81 ALA A CA 1
ATOM 645 C C . ALA A 1 81 ? -11.263 -14.015 -14.734 1.00 98.44 81 ALA A C 1
ATOM 647 O O . ALA A 1 81 ? -12.364 -14.110 -15.278 1.00 98.44 81 ALA A O 1
ATOM 648 N N . TYR A 1 82 ? -10.741 -12.839 -14.377 1.00 98.38 82 TYR A N 1
ATOM 649 C CA . TYR A 1 82 ? -11.458 -11.567 -14.496 1.00 98.38 82 TYR A CA 1
ATOM 650 C C . TYR A 1 82 ? -11.038 -10.729 -15.707 1.00 98.38 82 TYR A C 1
ATOM 652 O O . TYR A 1 82 ? -11.551 -9.624 -15.879 1.00 98.38 82 TYR A O 1
ATOM 660 N N . GLN A 1 83 ? -10.142 -11.249 -16.554 1.00 97.81 83 GLN A N 1
ATOM 661 C CA . GLN A 1 83 ? -9.635 -10.576 -17.755 1.00 97.81 83 GLN A CA 1
ATOM 662 C C . GLN A 1 83 ? -9.138 -9.153 -17.447 1.00 97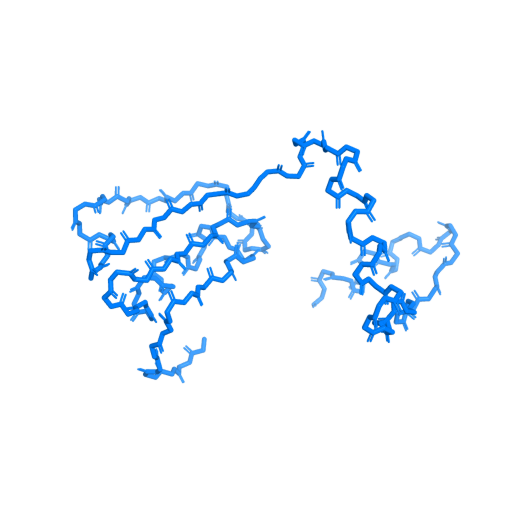.81 83 GLN A C 1
ATOM 664 O O . GLN A 1 83 ? -9.490 -8.178 -18.117 1.00 97.81 83 GLN A O 1
ATOM 669 N N . ILE A 1 84 ? -8.340 -9.024 -16.383 1.00 97.38 84 ILE A N 1
ATOM 670 C CA . ILE A 1 84 ? -7.840 -7.725 -15.921 1.00 97.38 84 ILE A CA 1
ATOM 671 C C . ILE A 1 84 ? -6.868 -7.168 -16.953 1.00 97.38 84 ILE A C 1
ATOM 673 O O . ILE A 1 84 ? -5.895 -7.822 -17.329 1.00 97.38 84 ILE A O 1
ATOM 677 N N . ASN A 1 85 ? -7.099 -5.928 -17.385 1.00 96.38 85 ASN A N 1
ATOM 678 C CA . ASN A 1 85 ? -6.180 -5.269 -18.297 1.00 96.38 85 ASN A CA 1
ATOM 679 C C . ASN A 1 85 ? -4.871 -4.899 -17.580 1.00 96.38 85 ASN A C 1
ATOM 681 O O . ASN A 1 85 ? -4.814 -3.918 -16.839 1.00 96.38 85 ASN A O 1
ATOM 685 N N . VAL A 1 86 ? -3.818 -5.665 -17.859 1.00 95.75 86 VAL A N 1
ATOM 686 C CA . VAL A 1 86 ? -2.455 -5.444 -17.350 1.00 95.75 86 VAL A CA 1
ATOM 687 C C . VAL A 1 86 ? -1.517 -4.819 -18.391 1.00 95.75 86 VAL A C 1
ATOM 689 O O . VAL A 1 86 ? -0.299 -4.832 -18.219 1.00 95.75 86 VAL A O 1
ATOM 692 N N . SER A 1 87 ? -2.051 -4.273 -19.491 1.00 96.19 87 SER A N 1
ATOM 693 C CA . SER A 1 87 ? -1.228 -3.618 -20.511 1.00 96.19 87 SER A CA 1
ATOM 694 C C . SER A 1 87 ? -0.501 -2.397 -19.926 1.00 96.19 87 SER A C 1
ATOM 696 O O . SER A 1 87 ? -1.140 -1.593 -19.235 1.00 96.19 87 SER A O 1
ATOM 698 N N . PRO A 1 88 ? 0.798 -2.201 -20.217 1.00 94.25 88 PRO A N 1
ATOM 699 C CA . PRO A 1 88 ? 1.525 -1.036 -19.734 1.00 94.25 88 PRO A CA 1
ATOM 700 C C . PRO A 1 88 ? 0.941 0.248 -20.331 1.00 94.25 88 PRO A C 1
ATOM 702 O O . PRO A 1 88 ? 0.672 0.319 -21.528 1.00 94.25 88 PRO A O 1
ATOM 705 N N . GLN A 1 89 ? 0.804 1.292 -19.510 1.00 93.38 89 GLN A N 1
ATOM 706 C CA . GLN A 1 89 ? 0.351 2.610 -19.978 1.00 93.38 89 GLN A CA 1
ATOM 707 C C . GLN A 1 89 ? 1.364 3.266 -20.929 1.00 93.38 89 GLN A C 1
ATOM 709 O O . GLN A 1 89 ? 0.989 4.000 -21.841 1.00 93.38 89 GLN A O 1
ATOM 714 N N . ARG A 1 90 ? 2.661 3.007 -20.719 1.00 94.94 90 ARG A N 1
ATOM 715 C CA . ARG A 1 90 ? 3.752 3.529 -21.543 1.00 94.94 90 ARG A CA 1
ATOM 716 C C . ARG A 1 90 ? 4.952 2.590 -21.493 1.00 94.94 90 ARG A C 1
ATOM 718 O O . ARG A 1 90 ? 5.272 2.057 -20.435 1.00 94.94 90 ARG A O 1
ATOM 725 N N . VAL A 1 91 ? 5.614 2.410 -22.634 1.00 96.44 91 VAL A N 1
ATOM 726 C CA . VAL A 1 91 ? 6.838 1.608 -22.761 1.00 96.44 91 VAL A CA 1
ATOM 727 C C . VAL A 1 91 ? 8.004 2.543 -23.063 1.00 96.44 91 VAL A C 1
ATOM 729 O O . VAL A 1 91 ? 7.903 3.396 -23.945 1.00 96.44 91 VAL A O 1
ATOM 732 N N . PHE A 1 92 ? 9.094 2.381 -22.320 1.00 96.81 92 PHE A N 1
ATOM 733 C CA . PHE A 1 92 ? 10.334 3.140 -22.462 1.00 96.81 92 PHE A CA 1
ATOM 734 C C . PHE A 1 92 ? 11.479 2.184 -22.807 1.00 96.81 92 PHE A C 1
ATOM 736 O O . PHE A 1 92 ? 11.484 1.040 -22.347 1.00 96.81 92 PHE A O 1
ATOM 743 N N . SER A 1 93 ? 12.444 2.635 -23.610 1.00 97.75 93 SER A N 1
ATOM 744 C CA . SER A 1 93 ? 13.690 1.890 -23.816 1.00 97.75 93 SER A CA 1
ATOM 745 C C . SER A 1 93 ? 14.607 2.013 -22.597 1.00 97.75 93 SER A C 1
ATOM 747 O O . SER A 1 93 ? 14.401 2.859 -21.723 1.00 97.75 93 SER A O 1
ATOM 749 N N . LEU A 1 94 ? 15.644 1.178 -22.528 1.00 97.50 94 LEU A N 1
ATOM 750 C CA . LEU A 1 94 ? 16.568 1.174 -21.394 1.00 97.50 94 LEU A CA 1
ATOM 751 C C . LEU A 1 94 ? 17.286 2.525 -21.226 1.00 97.50 94 LEU A C 1
ATOM 753 O O . LEU A 1 94 ? 17.490 2.998 -20.113 1.00 97.50 94 LEU A O 1
ATOM 757 N N . GLU A 1 95 ? 17.612 3.196 -22.328 1.00 98.06 95 GLU A N 1
ATOM 758 C CA . GLU A 1 95 ? 18.258 4.515 -22.327 1.00 98.06 95 GLU A CA 1
ATOM 759 C C . GLU A 1 95 ? 17.338 5.615 -21.770 1.00 98.06 95 GLU A C 1
ATOM 761 O O . GLU A 1 95 ? 17.799 6.695 -21.402 1.00 98.06 95 GLU A O 1
ATOM 766 N N . GLN A 1 96 ? 16.033 5.346 -21.694 1.00 97.81 96 GLN A N 1
ATOM 767 C CA . GLN A 1 96 ? 15.006 6.277 -21.238 1.00 97.81 96 GLN A CA 1
ATOM 768 C C . GLN A 1 96 ? 14.645 6.100 -19.758 1.00 97.81 96 GLN A C 1
ATOM 770 O O . GLN A 1 96 ? 13.673 6.711 -19.314 1.00 97.81 96 GLN A O 1
ATOM 775 N N . ILE A 1 97 ? 15.419 5.336 -18.973 1.00 96.56 97 ILE A N 1
ATOM 776 C CA . ILE A 1 97 ? 15.219 5.200 -17.516 1.00 96.56 97 ILE A CA 1
ATOM 777 C C . ILE A 1 97 ? 14.959 6.556 -16.828 1.00 96.56 97 ILE A C 1
ATOM 779 O O . ILE A 1 97 ? 13.971 6.647 -16.098 1.00 96.56 97 ILE A O 1
ATOM 783 N N . PRO A 1 98 ? 15.733 7.637 -17.079 1.00 97.06 98 PRO A N 1
ATOM 784 C CA . PRO A 1 98 ? 15.467 8.924 -16.434 1.00 97.06 98 PRO A CA 1
ATOM 785 C C . PRO A 1 98 ? 14.075 9.481 -16.759 1.00 97.06 98 PRO A C 1
ATOM 787 O O . PRO A 1 98 ? 13.382 9.978 -15.879 1.00 97.06 98 PRO A O 1
ATOM 790 N N . ALA A 1 99 ? 13.636 9.344 -18.014 1.00 96.62 99 ALA A N 1
ATOM 791 C CA . ALA A 1 99 ? 12.313 9.786 -18.440 1.00 96.62 99 ALA A CA 1
ATOM 792 C C . ALA A 1 99 ? 11.191 8.922 -17.840 1.00 96.62 99 ALA A C 1
ATOM 794 O O . ALA A 1 99 ? 10.118 9.447 -17.549 1.00 96.62 99 ALA A O 1
ATOM 795 N N . ALA A 1 100 ? 11.432 7.623 -17.635 1.00 96.25 100 ALA A N 1
ATOM 796 C CA . ALA A 1 100 ? 10.491 6.730 -16.965 1.00 96.25 100 ALA A CA 1
ATOM 797 C C . ALA A 1 100 ? 10.307 7.106 -15.483 1.00 96.25 100 ALA A C 1
ATOM 799 O O . ALA A 1 100 ? 9.171 7.166 -15.019 1.00 96.25 100 ALA A O 1
ATOM 800 N N . HIS A 1 101 ? 11.392 7.437 -14.772 1.00 95.00 101 HIS A N 1
ATOM 801 C CA . HIS A 1 101 ? 11.323 7.950 -13.397 1.00 95.00 101 HIS A CA 1
ATOM 802 C C . HIS A 1 101 ? 10.546 9.264 -13.319 1.00 95.00 101 HIS A C 1
ATOM 804 O O . HIS A 1 101 ? 9.563 9.352 -12.587 1.00 95.00 101 HIS A O 1
ATOM 810 N N . SER A 1 102 ? 10.906 10.253 -14.148 1.00 94.81 102 SER A N 1
ATOM 811 C CA . SER A 1 102 ? 10.192 11.536 -14.180 1.00 94.81 102 SER A CA 1
ATOM 812 C C . SER A 1 102 ? 8.709 11.396 -14.527 1.00 94.81 102 SER A C 1
ATOM 814 O O . SER A 1 102 ? 7.928 12.244 -14.126 1.00 94.81 102 SER A O 1
ATOM 816 N N . TYR A 1 103 ? 8.311 10.358 -15.268 1.00 94.50 103 TYR A N 1
ATOM 817 C CA . TYR A 1 103 ? 6.907 10.091 -15.589 1.00 94.50 103 TYR A CA 1
ATOM 818 C C . TYR A 1 103 ? 6.102 9.529 -14.405 1.00 94.50 103 TYR A C 1
ATOM 820 O O . TYR A 1 103 ? 4.895 9.736 -14.348 1.00 94.50 103 TYR A O 1
ATOM 828 N N . ILE A 1 104 ? 6.740 8.794 -13.489 1.00 90.69 104 ILE A N 1
ATOM 829 C CA . ILE A 1 104 ? 6.073 8.177 -12.327 1.00 90.69 104 ILE A CA 1
ATOM 830 C C . ILE A 1 104 ? 6.080 9.119 -11.114 1.00 90.69 104 ILE A C 1
ATOM 832 O O . ILE A 1 104 ? 5.171 9.066 -10.291 1.00 90.69 104 ILE A O 1
ATOM 836 N N . GLU A 1 105 ? 7.102 9.966 -11.000 1.00 85.81 105 GLU A N 1
ATOM 837 C CA . GLU A 1 105 ? 7.340 10.840 -9.843 1.00 85.81 105 GLU A CA 1
ATOM 838 C C . GLU A 1 105 ? 6.735 12.253 -9.990 1.00 85.81 105 GLU A C 1
ATOM 840 O O . GLU A 1 105 ? 6.858 13.062 -9.069 1.00 85.81 105 GLU A O 1
ATOM 845 N N . SER A 1 106 ? 6.121 12.568 -11.139 1.00 72.38 106 SER A N 1
ATOM 846 C CA . SER A 1 106 ? 5.526 13.881 -11.452 1.00 72.38 106 SER A CA 1
ATOM 847 C C . SER A 1 106 ? 4.132 14.104 -10.883 1.00 72.38 106 SER A C 1
ATOM 849 O O . SER A 1 106 ? 3.326 13.150 -10.962 1.00 72.38 106 SER A O 1
#